Protein AF-A0A1C5M6L3-F1 (afdb_monomer_lite)

Structure (mmCIF, N/CA/C/O backbone):
data_AF-A0A1C5M6L3-F1
#
_entry.id   AF-A0A1C5M6L3-F1
#
loop_
_atom_site.group_PDB
_atom_site.id
_atom_site.type_symbol
_atom_site.label_atom_id
_atom_site.label_alt_id
_atom_site.label_comp_id
_atom_site.label_asym_id
_atom_site.label_entity_id
_atom_site.label_seq_id
_atom_site.pdbx_PDB_ins_code
_atom_site.Cartn_x
_atom_site.Cartn_y
_atom_site.Cartn_z
_atom_site.occupancy
_atom_site.B_iso_or_equiv
_atom_site.auth_seq_id
_atom_site.auth_comp_id
_atom_site.auth_asym_id
_atom_site.auth_atom_id
_atom_site.pdbx_PDB_model_num
ATOM 1 N N . MET A 1 1 ? 2.325 10.323 -54.267 1.00 45.25 1 MET A N 1
ATOM 2 C CA . MET A 1 1 ? 3.411 9.338 -54.081 1.00 45.25 1 MET A CA 1
ATOM 3 C C . MET A 1 1 ? 3.012 8.421 -52.941 1.00 45.25 1 MET A C 1
ATOM 5 O O . MET A 1 1 ? 2.988 8.851 -51.797 1.00 45.25 1 MET A O 1
ATOM 9 N N . SER A 1 2 ? 2.557 7.217 -53.282 1.00 51.09 2 SER A N 1
ATOM 10 C CA . SER A 1 2 ? 2.106 6.191 -52.342 1.00 51.09 2 SER A CA 1
ATOM 11 C C . SER A 1 2 ? 3.274 5.734 -51.471 1.00 51.09 2 SER A C 1
ATOM 13 O O . SER A 1 2 ? 4.296 5.314 -52.014 1.00 51.09 2 SER A O 1
ATOM 15 N N . ALA A 1 3 ? 3.124 5.792 -50.146 1.00 51.56 3 ALA A N 1
ATOM 16 C CA . ALA A 1 3 ? 4.025 5.086 -49.242 1.00 51.56 3 ALA A CA 1
ATOM 17 C C . ALA A 1 3 ? 4.036 3.609 -49.662 1.00 51.56 3 ALA A C 1
ATOM 19 O O . ALA A 1 3 ? 2.982 2.973 -49.728 1.00 51.56 3 ALA A O 1
ATOM 20 N N . SER A 1 4 ? 5.201 3.100 -50.063 1.00 53.34 4 SER A N 1
ATOM 21 C CA . SER A 1 4 ? 5.320 1.735 -50.556 1.00 53.34 4 SER A CA 1
ATOM 22 C C . SER A 1 4 ? 4.973 0.764 -49.424 1.00 53.34 4 SER A C 1
ATOM 24 O O . SER A 1 4 ? 5.328 0.976 -48.262 1.00 53.34 4 SER A O 1
ATOM 26 N N . ALA A 1 5 ? 4.257 -0.310 -49.760 1.00 57.66 5 ALA A N 1
ATOM 27 C CA . ALA A 1 5 ? 3.800 -1.324 -48.807 1.00 57.66 5 ALA A CA 1
ATOM 28 C C . ALA A 1 5 ? 4.939 -1.917 -47.945 1.00 57.66 5 ALA A C 1
ATOM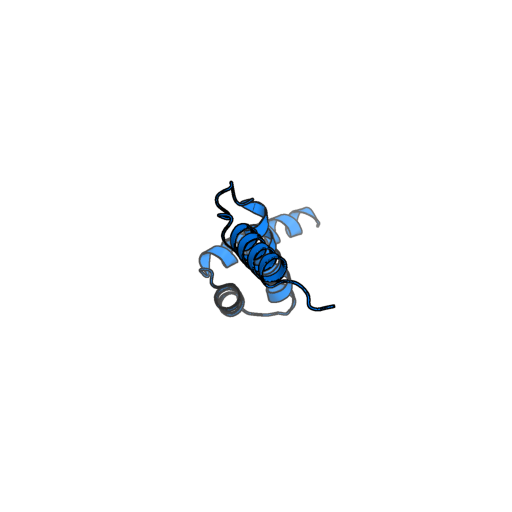 30 O O . ALA A 1 5 ? 4.688 -2.394 -46.840 1.00 57.66 5 ALA A O 1
ATOM 31 N N . GLY A 1 6 ? 6.193 -1.819 -48.408 1.00 55.00 6 GLY A N 1
ATOM 32 C CA . GLY A 1 6 ? 7.382 -2.244 -47.668 1.00 55.00 6 GLY A CA 1
ATOM 33 C C . GLY A 1 6 ? 7.673 -1.420 -46.409 1.00 55.00 6 GLY A C 1
ATOM 34 O O . GLY A 1 6 ? 8.095 -1.985 -45.406 1.00 55.00 6 GLY A O 1
ATOM 35 N N . THR A 1 7 ? 7.400 -0.110 -46.401 1.00 55.09 7 THR A N 1
ATOM 36 C CA . THR A 1 7 ? 7.675 0.738 -45.223 1.00 55.09 7 THR A CA 1
ATOM 37 C C . THR A 1 7 ? 6.652 0.516 -44.108 1.00 55.09 7 THR A C 1
ATOM 39 O O . THR A 1 7 ? 7.004 0.527 -42.933 1.00 55.09 7 THR A O 1
ATOM 42 N N . ILE A 1 8 ? 5.387 0.266 -44.467 1.00 60.16 8 ILE A N 1
ATOM 43 C CA . ILE A 1 8 ? 4.312 0.004 -43.496 1.00 60.16 8 ILE A CA 1
ATOM 44 C C . ILE A 1 8 ? 4.514 -1.353 -42.805 1.00 60.16 8 ILE A C 1
ATOM 46 O O . ILE A 1 8 ? 4.225 -1.477 -41.616 1.00 60.16 8 ILE A O 1
ATOM 50 N N . PHE A 1 9 ? 5.019 -2.359 -43.527 1.00 58.12 9 PHE A N 1
ATOM 51 C CA . PHE A 1 9 ? 5.286 -3.686 -42.970 1.00 58.12 9 PHE A CA 1
ATOM 52 C C . PHE A 1 9 ? 6.451 -3.668 -41.966 1.00 58.12 9 PHE A C 1
ATOM 54 O O . PHE A 1 9 ? 6.272 -4.120 -40.838 1.00 58.12 9 PHE A O 1
ATOM 61 N N . LEU A 1 10 ? 7.577 -3.030 -42.319 1.00 60.75 10 LEU A N 1
ATOM 62 C CA . LEU A 1 10 ? 8.729 -2.843 -41.421 1.00 60.75 10 LEU A CA 1
ATOM 63 C C . LEU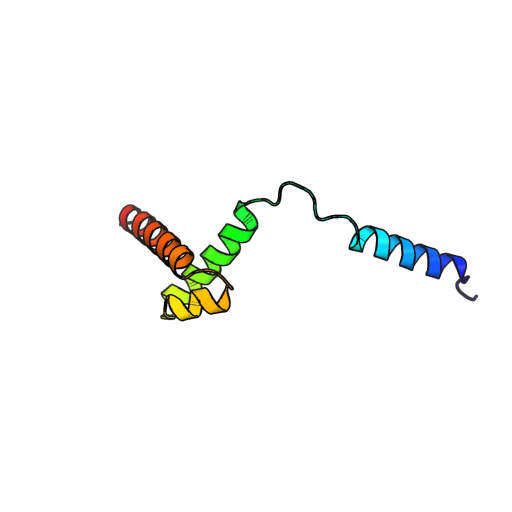 A 1 10 ? 8.346 -2.117 -40.121 1.00 60.75 10 LEU A C 1
ATOM 65 O O . LEU A 1 10 ? 8.759 -2.528 -39.042 1.00 60.75 10 LEU A O 1
ATOM 69 N N . TYR A 1 11 ? 7.492 -1.090 -40.206 1.00 60.66 11 TYR A N 1
ATOM 70 C CA . TYR A 1 11 ? 7.020 -0.353 -39.028 1.00 60.66 11 TYR A CA 1
ATOM 71 C C . TYR A 1 11 ? 6.185 -1.217 -38.077 1.00 60.66 11 TYR A C 1
ATOM 73 O O . TYR A 1 11 ? 6.254 -1.058 -36.860 1.00 60.66 11 TYR A O 1
ATOM 81 N N . ARG A 1 12 ? 5.364 -2.123 -38.619 1.00 70.06 12 ARG A N 1
ATOM 82 C CA . ARG A 1 12 ? 4.528 -3.020 -37.809 1.00 70.06 12 ARG A CA 1
ATOM 83 C C . ARG A 1 12 ? 5.360 -4.102 -37.134 1.00 70.06 12 ARG A C 1
ATOM 85 O O . ARG A 1 12 ? 5.137 -4.367 -35.958 1.00 70.06 12 ARG A O 1
ATOM 92 N N . GLU A 1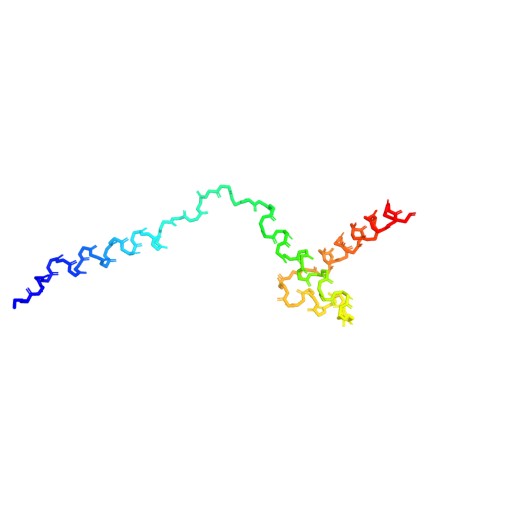 13 ? 6.325 -4.663 -37.851 1.00 66.06 13 GLU A N 1
ATOM 93 C CA . GLU A 1 13 ? 7.227 -5.699 -37.347 1.00 66.06 13 GLU A CA 1
ATOM 94 C C . GLU A 1 13 ? 8.182 -5.141 -36.276 1.00 66.06 13 GLU A C 1
ATOM 96 O O . GLU A 1 13 ? 8.382 -5.758 -35.232 1.00 66.06 13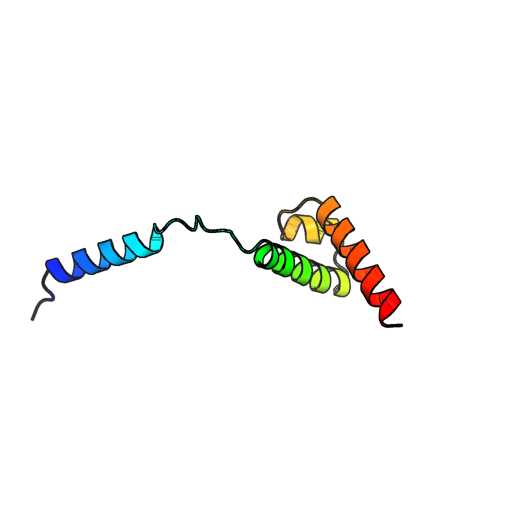 GLU A O 1
ATOM 101 N N . GLU A 1 14 ? 8.683 -3.916 -36.462 1.00 67.94 14 GLU A N 1
ATOM 102 C CA . GLU A 1 14 ? 9.493 -3.207 -35.467 1.00 67.94 14 GLU A CA 1
ATOM 103 C C . GLU A 1 14 ? 8.677 -2.852 -34.208 1.00 67.94 14 GLU A C 1
ATOM 105 O O . GLU A 1 14 ? 9.135 -3.057 -33.080 1.00 67.94 14 GLU A O 1
ATOM 110 N N . LEU A 1 15 ? 7.425 -2.402 -34.366 1.00 69.75 15 LEU A N 1
ATOM 111 C CA . LEU A 1 15 ? 6.516 -2.177 -33.236 1.00 69.75 15 LEU A CA 1
ATOM 112 C C . LEU A 1 15 ? 6.163 -3.480 -32.502 1.00 69.75 15 LEU A C 1
ATOM 114 O O . LEU A 1 15 ? 6.117 -3.486 -31.270 1.00 69.75 15 LEU A O 1
ATOM 118 N N . GLU A 1 16 ? 5.942 -4.585 -33.216 1.00 70.12 16 GLU A N 1
ATOM 119 C CA . GLU A 1 16 ? 5.746 -5.907 -32.611 1.00 70.12 16 GLU A CA 1
ATOM 120 C C . GLU A 1 16 ? 7.005 -6.407 -31.900 1.00 70.12 16 GLU A C 1
ATOM 122 O O . GLU A 1 16 ? 6.894 -6.956 -30.805 1.00 70.12 16 GLU A O 1
ATOM 127 N N . TYR A 1 17 ? 8.197 -6.154 -32.440 1.00 68.31 17 TYR A N 1
ATOM 128 C CA . TYR A 1 17 ? 9.474 -6.469 -31.800 1.00 68.31 17 TYR A CA 1
ATOM 129 C C . TYR A 1 17 ? 9.655 -5.716 -30.472 1.00 68.31 17 TYR A C 1
ATOM 131 O O . TYR A 1 17 ? 10.012 -6.324 -29.459 1.00 68.31 17 TYR A O 1
ATOM 1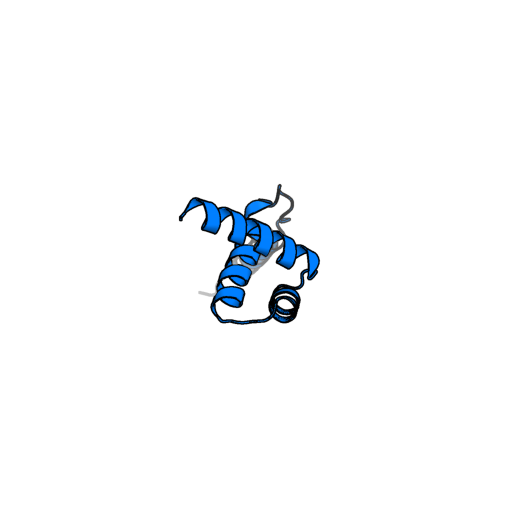39 N N . TYR A 1 18 ? 9.335 -4.417 -30.420 1.00 61.22 18 TYR A N 1
ATOM 140 C CA . TYR A 1 18 ? 9.389 -3.647 -29.170 1.00 61.22 18 TYR A CA 1
ATOM 141 C C . TYR A 1 18 ? 8.281 -4.027 -28.179 1.00 61.22 18 TYR A C 1
ATOM 143 O O . TYR A 1 18 ? 8.521 -4.027 -26.971 1.00 61.22 18 TYR A O 1
ATOM 151 N N . ARG A 1 19 ? 7.092 -4.403 -28.665 1.00 65.38 19 ARG A N 1
ATOM 152 C CA . ARG A 1 19 ? 5.957 -4.837 -27.834 1.00 65.38 19 ARG A CA 1
ATOM 153 C C . ARG A 1 19 ? 6.147 -6.246 -27.259 1.00 65.38 19 ARG A C 1
ATOM 155 O O . ARG A 1 19 ? 5.717 -6.503 -26.137 1.00 65.38 19 ARG A O 1
ATOM 162 N N . ASN A 1 20 ? 6.827 -7.125 -27.997 1.00 63.72 20 ASN A N 1
ATOM 163 C CA . ASN A 1 20 ? 7.130 -8.508 -27.613 1.00 63.72 20 ASN A CA 1
ATOM 164 C C . ASN A 1 20 ? 8.521 -8.680 -26.989 1.00 63.72 20 ASN A C 1
ATOM 166 O O . ASN A 1 20 ? 8.904 -9.797 -26.624 1.00 63.72 20 ASN A O 1
ATOM 170 N N . ARG A 1 21 ? 9.284 -7.593 -26.812 1.00 61.00 21 ARG A N 1
ATOM 171 C CA . ARG A 1 21 ? 10.518 -7.621 -26.030 1.00 61.00 21 ARG A CA 1
ATOM 172 C C . ARG A 1 21 ? 10.152 -8.071 -24.620 1.00 61.00 21 ARG A C 1
ATOM 174 O O . ARG A 1 21 ? 9.501 -7.340 -23.875 1.00 61.00 21 ARG A O 1
ATOM 181 N N . LYS A 1 22 ? 10.550 -9.293 -24.251 1.00 54.06 22 LYS A N 1
ATOM 182 C CA . LYS A 1 22 ? 10.323 -9.820 -22.905 1.00 54.06 22 LYS A CA 1
ATOM 183 C C . LYS A 1 22 ? 10.721 -8.750 -21.881 1.00 54.06 22 LYS A C 1
ATOM 185 O O . LYS A 1 22 ? 11.883 -8.353 -21.817 1.00 54.06 22 LYS A O 1
ATOM 190 N N . LEU A 1 23 ? 9.801 -8.393 -20.985 1.00 60.22 23 LEU A N 1
ATOM 191 C CA . LEU A 1 23 ? 10.087 -7.730 -19.703 1.00 60.22 23 LEU A CA 1
ATOM 192 C C . LEU A 1 23 ? 10.908 -8.643 -18.756 1.00 60.22 23 LEU A C 1
ATOM 194 O O . LEU A 1 23 ? 10.871 -8.486 -17.535 1.00 60.22 23 LEU A O 1
ATOM 198 N N . SER A 1 24 ? 11.635 -9.630 -19.294 1.00 54.59 24 SER A N 1
ATOM 199 C CA . SER A 1 24 ? 12.484 -10.565 -18.562 1.00 54.59 24 SER A CA 1
ATOM 200 C C . SER A 1 24 ? 13.835 -9.913 -18.273 1.00 54.59 24 SER A C 1
ATOM 202 O O . SER A 1 24 ? 14.870 -10.289 -18.816 1.00 54.59 24 SER A O 1
ATOM 204 N N . GLY A 1 25 ? 13.797 -8.894 -17.424 1.00 65.81 25 GLY A N 1
ATOM 205 C CA . GLY A 1 25 ? 14.928 -8.450 -16.621 1.00 65.81 25 GLY A CA 1
ATOM 206 C C . GLY A 1 25 ? 14.565 -8.584 -15.143 1.00 65.81 25 GLY A C 1
ATOM 207 O O . GLY A 1 25 ? 13.418 -8.887 -14.806 1.00 65.81 25 GLY A O 1
ATOM 208 N N . ARG A 1 26 ? 15.517 -8.329 -14.238 1.00 61.12 26 ARG A N 1
ATOM 209 C CA . ARG A 1 26 ? 15.215 -8.157 -12.810 1.00 61.12 26 ARG A CA 1
ATOM 210 C C . ARG A 1 26 ? 14.237 -6.991 -12.675 1.00 61.12 26 ARG A C 1
ATOM 212 O O . ARG A 1 26 ? 14.646 -5.833 -12.694 1.00 61.12 26 ARG A O 1
ATOM 219 N N . GLN A 1 27 ? 12.948 -7.296 -12.561 1.00 61.66 27 GLN A N 1
ATOM 220 C CA . GLN A 1 27 ? 11.942 -6.310 -12.199 1.00 61.66 27 GLN A CA 1
ATOM 221 C C . GLN A 1 27 ? 12.420 -5.682 -10.893 1.00 61.66 27 GLN A C 1
ATOM 223 O O . GLN A 1 27 ? 12.720 -6.407 -9.938 1.00 61.66 27 GLN A O 1
ATOM 228 N N . LYS A 1 28 ? 12.586 -4.353 -10.858 1.00 61.03 28 LYS A N 1
ATOM 229 C CA . LYS A 1 28 ? 12.925 -3.662 -9.612 1.00 61.03 28 LYS A CA 1
ATOM 230 C C . LYS A 1 28 ? 11.819 -4.021 -8.629 1.00 61.03 28 LYS A C 1
ATOM 232 O O . LYS A 1 28 ? 10.714 -3.499 -8.733 1.00 61.03 28 LYS A O 1
ATOM 237 N N . HIS A 1 29 ? 12.128 -4.906 -7.686 1.00 64.12 29 HIS A N 1
ATOM 238 C CA . HIS A 1 29 ? 11.225 -5.304 -6.610 1.00 64.12 29 HIS A CA 1
ATOM 239 C C . HIS A 1 29 ? 10.626 -4.062 -5.919 1.00 64.12 29 HIS A C 1
ATOM 241 O O . HIS A 1 29 ? 9.456 -4.052 -5.551 1.00 64.12 29 HIS A O 1
ATOM 247 N N . ASN A 1 30 ? 11.395 -2.966 -5.880 1.00 66.44 30 ASN A N 1
ATOM 248 C CA . ASN A 1 30 ? 10.961 -1.662 -5.388 1.00 66.44 30 ASN A CA 1
ATOM 249 C C . ASN A 1 30 ? 9.834 -0.998 -6.180 1.00 66.44 30 ASN A C 1
ATOM 251 O O . ASN A 1 30 ? 9.020 -0.339 -5.559 1.00 66.44 30 ASN A O 1
ATOM 255 N N . ALA A 1 31 ? 9.752 -1.119 -7.507 1.00 80.25 31 ALA A N 1
ATOM 256 C CA . ALA A 1 31 ? 8.777 -0.332 -8.270 1.00 80.25 31 ALA A CA 1
ATOM 257 C C . ALA A 1 31 ? 7.337 -0.769 -7.962 1.00 80.25 31 ALA A C 1
ATOM 259 O O . ALA A 1 31 ? 6.487 0.055 -7.635 1.00 80.25 31 ALA A O 1
ATOM 260 N N . LYS A 1 32 ? 7.088 -2.084 -7.981 1.00 83.75 32 LYS A N 1
ATOM 261 C CA . LYS A 1 32 ? 5.782 -2.651 -7.626 1.00 83.75 32 LYS A CA 1
ATOM 262 C C . LYS A 1 32 ? 5.460 -2.435 -6.147 1.00 83.75 32 LYS A C 1
ATOM 264 O O . LYS A 1 32 ? 4.330 -2.103 -5.818 1.00 83.75 32 LYS A O 1
ATOM 269 N N . TRP A 1 33 ? 6.449 -2.606 -5.269 1.00 85.88 33 TRP A N 1
ATOM 270 C CA . TRP A 1 33 ? 6.269 -2.399 -3.833 1.00 85.88 33 TRP A CA 1
ATOM 271 C C . TRP A 1 33 ? 5.917 -0.943 -3.506 1.00 85.88 33 TRP A C 1
ATOM 273 O O . TRP A 1 33 ? 4.945 -0.713 -2.798 1.00 85.88 33 TRP A O 1
ATOM 283 N N . MET A 1 34 ? 6.641 0.027 -4.078 1.00 87.69 34 MET A N 1
ATOM 284 C CA . MET A 1 34 ? 6.385 1.457 -3.865 1.00 87.69 34 MET A CA 1
ATOM 285 C C . MET A 1 34 ? 5.016 1.878 -4.388 1.00 87.69 34 MET A C 1
ATOM 287 O O . MET A 1 34 ? 4.341 2.651 -3.725 1.00 87.69 34 MET A O 1
ATOM 291 N N . ALA A 1 35 ? 4.586 1.357 -5.541 1.00 89.62 35 ALA A N 1
ATOM 292 C CA . ALA A 1 35 ? 3.261 1.663 -6.074 1.00 89.62 35 ALA A CA 1
ATOM 293 C C . ALA A 1 35 ? 2.147 1.228 -5.105 1.00 89.62 35 ALA A C 1
ATOM 295 O O . ALA A 1 35 ? 1.300 2.036 -4.743 1.00 89.62 35 ALA A O 1
ATOM 296 N N . ILE A 1 36 ? 2.201 -0.017 -4.618 1.00 90.88 36 ILE A N 1
ATOM 297 C CA . ILE A 1 36 ? 1.193 -0.548 -3.686 1.00 90.88 36 ILE A CA 1
ATOM 298 C C . ILE A 1 36 ? 1.292 0.156 -2.325 1.00 90.88 36 ILE A C 1
ATOM 300 O O . ILE A 1 36 ? 0.274 0.408 -1.687 1.00 90.88 36 ILE A O 1
ATOM 304 N N . TYR A 1 37 ? 2.504 0.480 -1.865 1.00 92.62 37 TYR A N 1
ATOM 305 C CA . TYR A 1 37 ? 2.701 1.216 -0.617 1.00 92.62 37 TYR A CA 1
ATOM 306 C C . TYR A 1 37 ? 2.116 2.632 -0.690 1.00 92.62 37 TYR A C 1
ATOM 308 O O . TYR A 1 37 ? 1.421 3.045 0.230 1.00 92.62 37 TYR A O 1
ATOM 316 N N . ASN A 1 38 ? 2.324 3.352 -1.793 1.00 91.88 38 ASN A N 1
ATOM 317 C CA . ASN A 1 38 ? 1.751 4.685 -1.984 1.00 91.88 38 ASN A CA 1
ATOM 318 C C . ASN A 1 38 ? 0.217 4.639 -2.030 1.00 91.88 38 ASN A C 1
ATOM 320 O O . ASN A 1 38 ? -0.437 5.438 -1.364 1.00 91.88 38 ASN A O 1
ATOM 324 N N . ASP A 1 39 ? -0.359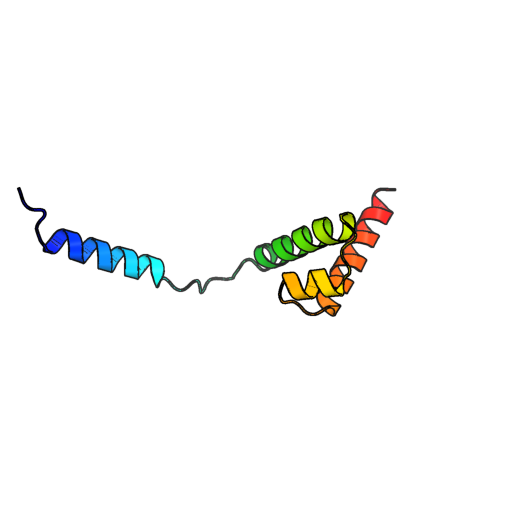 3.669 -2.745 1.00 92.00 39 ASP A N 1
ATOM 325 C CA . ASP A 1 39 ? -1.810 3.451 -2.761 1.00 92.00 39 ASP A CA 1
ATOM 326 C C . ASP A 1 39 ? -2.349 3.080 -1.373 1.00 92.00 39 ASP A C 1
ATOM 328 O O . ASP A 1 39 ? -3.457 3.481 -1.010 1.00 92.00 39 ASP A O 1
ATOM 332 N N . PHE A 1 40 ? -1.565 2.344 -0.579 1.00 95.31 40 PHE A N 1
ATOM 333 C CA . PHE A 1 40 ? -1.876 2.084 0.821 1.00 95.31 40 PHE A CA 1
ATOM 334 C C . PHE A 1 40 ? -1.893 3.370 1.649 1.00 95.31 40 PHE A C 1
ATOM 336 O O . PHE A 1 40 ? -2.878 3.588 2.342 1.00 95.31 40 PHE A O 1
ATOM 343 N N . VAL A 1 41 ? -0.865 4.222 1.567 1.00 94.88 41 VAL A N 1
ATOM 344 C CA . VAL A 1 41 ? -0.802 5.479 2.337 1.00 94.88 41 VAL A CA 1
ATOM 345 C C . VAL A 1 41 ? -1.988 6.380 1.990 1.00 94.88 41 VAL A C 1
ATOM 347 O O . VAL A 1 41 ? -2.722 6.790 2.884 1.00 94.88 41 VAL A O 1
ATOM 350 N N . ILE A 1 42 ? -2.253 6.595 0.697 1.00 94.88 42 ILE A N 1
ATOM 351 C CA . ILE A 1 42 ? -3.381 7.417 0.229 1.00 94.88 42 ILE A CA 1
ATOM 352 C C . ILE A 1 42 ? -4.720 6.825 0.692 1.00 94.88 42 ILE A C 1
ATOM 354 O O . ILE A 1 42 ? -5.601 7.547 1.162 1.00 94.88 42 ILE A O 1
ATOM 358 N N . GLY A 1 43 ? -4.898 5.507 0.563 1.00 93.88 43 GLY A N 1
ATOM 359 C CA . GLY A 1 43 ? -6.113 4.821 1.004 1.00 93.88 43 GLY A CA 1
ATOM 360 C C . GLY A 1 43 ? -6.313 4.899 2.517 1.00 93.88 43 GLY A C 1
ATOM 361 O O . GLY A 1 43 ? -7.412 5.175 2.982 1.00 93.88 43 GLY A O 1
ATOM 362 N N . TYR A 1 44 ? -5.248 4.697 3.286 1.00 94.38 44 TYR A N 1
ATOM 363 C CA . TYR A 1 44 ? -5.295 4.693 4.743 1.00 94.38 44 TYR A CA 1
ATOM 364 C C . TYR A 1 44 ? -5.585 6.090 5.304 1.00 94.38 44 TYR A C 1
ATOM 366 O O . TYR A 1 44 ? -6.455 6.237 6.158 1.00 94.38 44 TYR A O 1
ATOM 374 N N . GLU A 1 45 ? -4.936 7.128 4.774 1.00 92.25 45 GLU A N 1
ATOM 375 C CA . GLU A 1 45 ? -5.156 8.519 5.196 1.00 92.25 45 GLU A CA 1
ATOM 376 C C . GLU A 1 45 ? -6.517 9.071 4.754 1.00 92.25 45 GLU A C 1
ATOM 378 O O . GLU A 1 45 ? -7.087 9.923 5.431 1.00 92.25 45 GLU A O 1
ATOM 383 N N . SER A 1 46 ? -7.085 8.547 3.664 1.00 92.75 46 SER A N 1
ATOM 384 C CA . SER A 1 46 ? -8.463 8.858 3.251 1.00 92.75 46 SER A CA 1
ATOM 385 C C . SER A 1 46 ? -9.534 8.070 4.016 1.00 92.75 46 SER A C 1
ATOM 387 O O . SER A 1 46 ? -10.724 8.279 3.781 1.00 92.75 46 SER A O 1
ATOM 389 N N . GLY A 1 47 ? -9.139 7.188 4.941 1.00 93.75 47 GLY A N 1
ATOM 390 C CA . GLY A 1 47 ? -10.055 6.418 5.782 1.00 93.75 47 GLY A CA 1
ATOM 391 C C . GLY A 1 47 ? -10.619 5.148 5.136 1.00 93.75 47 GLY A C 1
ATOM 392 O O . GLY A 1 47 ? -11.582 4.590 5.662 1.00 93.75 47 GLY A O 1
ATOM 393 N N . MET A 1 48 ? -10.045 4.663 4.027 1.00 94.38 48 MET A N 1
ATOM 394 C CA . MET A 1 48 ? -10.407 3.349 3.480 1.00 94.38 48 MET A CA 1
ATOM 395 C C . MET A 1 48 ? -9.991 2.230 4.430 1.00 94.38 48 MET A C 1
ATOM 397 O O . MET A 1 48 ? -8.947 2.274 5.087 1.00 94.38 48 MET A O 1
ATOM 401 N N . THR A 1 49 ? -10.779 1.161 4.444 1.00 95.25 49 THR A N 1
ATOM 402 C CA . THR A 1 49 ? -10.445 -0.025 5.224 1.00 95.25 49 THR A CA 1
ATOM 403 C C . THR A 1 49 ? -9.298 -0.807 4.582 1.00 95.25 49 THR A C 1
ATOM 405 O O . THR A 1 49 ? -9.109 -0.830 3.363 1.00 95.25 49 THR A O 1
ATOM 408 N N . MET A 1 50 ? -8.552 -1.543 5.408 1.00 93.25 50 MET A N 1
ATOM 409 C CA . MET A 1 50 ? -7.451 -2.407 4.957 1.00 93.25 50 MET A CA 1
ATOM 410 C C . MET A 1 50 ? -7.894 -3.413 3.881 1.00 93.25 50 MET A C 1
ATOM 412 O O . MET A 1 50 ? -7.141 -3.711 2.953 1.00 93.25 50 MET A O 1
ATOM 416 N N . VAL A 1 51 ? -9.130 -3.909 3.997 1.00 95.06 51 VAL A N 1
ATOM 417 C CA . VAL A 1 51 ? -9.739 -4.874 3.073 1.00 95.06 51 VAL A CA 1
ATOM 418 C C . VAL A 1 51 ? -10.014 -4.234 1.710 1.00 95.06 51 VAL A C 1
ATOM 420 O O . VAL A 1 51 ? -9.763 -4.849 0.675 1.00 95.06 51 VAL A O 1
ATOM 423 N N . GLU A 1 52 ? -10.496 -2.992 1.683 1.00 95.00 52 GLU A N 1
ATOM 424 C CA . GLU A 1 52 ? -10.751 -2.255 0.439 1.00 95.00 52 GLU A CA 1
ATOM 425 C C . GLU A 1 52 ? -9.450 -1.932 -0.297 1.00 95.00 52 GLU A C 1
ATOM 427 O O . GLU A 1 52 ? -9.349 -2.161 -1.504 1.00 95.00 52 GLU A O 1
ATOM 432 N N . ILE A 1 53 ? -8.421 -1.494 0.434 1.00 94.94 53 ILE A N 1
ATOM 433 C CA . ILE A 1 53 ? -7.091 -1.220 -0.123 1.00 94.94 53 ILE A CA 1
ATOM 434 C C . ILE A 1 53 ? -6.475 -2.502 -0.703 1.00 94.94 53 ILE A C 1
ATOM 436 O O . ILE A 1 53 ? -5.914 -2.478 -1.803 1.00 94.94 53 ILE A O 1
ATOM 440 N N . ALA A 1 54 ? -6.615 -3.633 -0.002 1.00 95.31 54 ALA A N 1
ATOM 441 C CA . ALA A 1 54 ? -6.141 -4.939 -0.459 1.00 95.31 54 ALA A CA 1
ATOM 442 C C . ALA A 1 54 ? -6.824 -5.371 -1.767 1.00 95.31 54 ALA A C 1
ATOM 444 O O . ALA A 1 54 ? -6.146 -5.745 -2.728 1.00 95.31 54 ALA A O 1
ATOM 445 N N . LYS A 1 55 ? -8.158 -5.248 -1.830 1.00 95.56 55 LYS A N 1
ATOM 446 C CA . LYS A 1 55 ? -8.958 -5.556 -3.026 1.00 95.56 55 LYS A CA 1
ATOM 447 C C . LYS A 1 55 ? -8.590 -4.657 -4.206 1.00 95.56 55 LYS A C 1
ATOM 449 O O . LYS A 1 55 ? -8.384 -5.166 -5.304 1.00 95.56 55 LYS A O 1
ATOM 454 N N . ARG A 1 56 ? -8.439 -3.346 -3.983 1.00 91.88 56 ARG A N 1
ATOM 455 C CA . ARG A 1 56 ? -8.063 -2.366 -5.018 1.00 91.88 56 ARG A CA 1
ATOM 456 C C . ARG A 1 56 ? -6.699 -2.666 -5.642 1.00 91.88 56 ARG A C 1
ATOM 458 O O . ARG A 1 56 ? -6.538 -2.541 -6.850 1.00 91.88 56 ARG A O 1
ATOM 465 N N . ASN A 1 57 ? -5.738 -3.087 -4.824 1.00 91.25 57 ASN A N 1
ATOM 466 C CA . ASN A 1 57 ? -4.372 -3.379 -5.262 1.00 91.25 57 ASN A CA 1
ATOM 467 C C . ASN A 1 57 ? -4.159 -4.834 -5.711 1.00 91.25 57 ASN A C 1
ATOM 469 O O . ASN A 1 57 ? -3.053 -5.197 -6.114 1.00 91.25 57 ASN A O 1
ATOM 473 N N . ASN A 1 58 ? -5.194 -5.676 -5.626 1.00 93.94 58 ASN A N 1
ATOM 474 C CA . ASN A 1 58 ? -5.121 -7.113 -5.882 1.00 93.94 58 ASN A CA 1
ATOM 475 C C . ASN A 1 58 ? -3.992 -7.804 -5.084 1.00 93.94 58 ASN A C 1
ATOM 477 O O . ASN A 1 58 ? -3.195 -8.583 -5.617 1.00 93.94 58 ASN A O 1
ATOM 481 N N . VAL A 1 59 ? -3.897 -7.478 -3.792 1.00 92.94 59 VAL A N 1
ATOM 482 C CA . VAL A 1 59 ? -2.939 -8.068 -2.847 1.00 92.94 59 VAL A CA 1
ATOM 483 C C . VAL A 1 59 ? -3.657 -8.671 -1.649 1.00 92.94 59 VAL A C 1
ATOM 485 O O . VAL A 1 59 ? -4.791 -8.326 -1.341 1.00 92.94 59 VAL A O 1
ATOM 488 N N . SER A 1 60 ? -2.977 -9.568 -0.935 1.00 95.44 60 SER A N 1
ATOM 489 C CA . SER A 1 60 ? -3.510 -10.096 0.322 1.00 95.44 60 SER A CA 1
ATOM 490 C C . SER A 1 60 ? -3.610 -9.005 1.389 1.00 95.44 60 SER A C 1
ATOM 492 O O . SER A 1 60 ? -2.724 -8.152 1.484 1.00 95.44 60 SER A O 1
ATOM 494 N N . GLU A 1 61 ? -4.607 -9.100 2.267 1.00 94.75 61 GLU A N 1
ATOM 495 C CA . GLU A 1 61 ? -4.729 -8.227 3.443 1.00 94.75 61 GLU A CA 1
ATOM 496 C C . GLU A 1 61 ? -3.454 -8.238 4.292 1.00 94.75 61 GLU A C 1
ATOM 498 O O . GLU A 1 61 ? -2.987 -7.197 4.746 1.00 94.75 61 GLU A O 1
ATOM 503 N N . ARG A 1 62 ? -2.806 -9.404 4.421 1.00 95.88 62 ARG A N 1
ATOM 504 C CA . ARG A 1 62 ? -1.523 -9.549 5.123 1.00 95.88 62 ARG A CA 1
ATOM 505 C C . ARG A 1 62 ? -0.437 -8.613 4.578 1.00 95.88 62 ARG A C 1
ATOM 507 O O . ARG A 1 62 ? 0.400 -8.151 5.351 1.00 95.88 62 ARG A O 1
ATOM 514 N N . THR A 1 63 ? -0.427 -8.335 3.273 1.00 94.00 63 THR A N 1
ATOM 515 C CA . THR A 1 63 ? 0.508 -7.377 2.660 1.00 94.00 63 THR A CA 1
ATOM 516 C C . THR A 1 63 ? 0.234 -5.964 3.163 1.00 94.00 63 THR A C 1
ATOM 518 O O . THR A 1 63 ? 1.165 -5.281 3.580 1.00 94.00 63 THR A O 1
ATOM 521 N N . ILE A 1 64 ? -1.038 -5.564 3.202 1.00 95.75 64 ILE A N 1
ATOM 522 C CA . ILE A 1 64 ? -1.467 -4.248 3.689 1.00 95.75 64 ILE A CA 1
ATOM 523 C C . ILE A 1 64 ? -1.158 -4.104 5.188 1.00 95.75 64 ILE A C 1
ATOM 525 O O . ILE A 1 64 ? -0.610 -3.088 5.604 1.00 95.75 64 ILE A O 1
ATOM 529 N N . TYR A 1 65 ? -1.363 -5.147 6.000 1.00 95.50 65 TYR A N 1
ATOM 530 C CA . TYR A 1 65 ? -0.969 -5.130 7.417 1.00 95.50 65 TYR A CA 1
ATOM 531 C C . TYR A 1 65 ? 0.540 -4.948 7.634 1.00 95.50 65 TYR A C 1
ATOM 533 O O . TYR A 1 65 ? 0.945 -4.259 8.570 1.00 95.50 65 TYR A O 1
ATOM 541 N N . ARG A 1 66 ? 1.393 -5.514 6.769 1.00 94.50 66 ARG A N 1
ATOM 542 C CA . ARG A 1 66 ? 2.844 -5.251 6.822 1.00 94.50 66 ARG A CA 1
ATOM 543 C C . ARG A 1 66 ? 3.168 -3.794 6.503 1.00 94.50 66 ARG A C 1
ATOM 545 O O . ARG A 1 66 ? 4.078 -3.239 7.111 1.00 94.50 66 ARG A O 1
ATOM 552 N N . TYR A 1 67 ? 2.440 -3.186 5.570 1.00 94.44 67 TYR A N 1
ATOM 553 C CA . TYR A 1 67 ? 2.614 -1.774 5.224 1.00 94.44 67 TYR A CA 1
ATOM 554 C C . TYR A 1 67 ? 2.173 -0.857 6.350 1.00 94.44 67 TYR A C 1
ATOM 556 O O . TYR A 1 67 ? 2.911 0.064 6.675 1.00 94.44 67 TYR A O 1
ATOM 564 N N . LYS A 1 68 ? 1.068 -1.181 7.027 1.00 94.25 68 LYS A N 1
ATOM 565 C CA . LYS A 1 68 ? 0.657 -0.476 8.241 1.00 94.25 68 LYS A CA 1
ATOM 566 C C . LYS A 1 68 ? 1.733 -0.519 9.324 1.00 94.25 68 LYS A C 1
ATOM 568 O O . LYS A 1 68 ? 2.112 0.525 9.830 1.00 94.25 68 LYS A O 1
ATOM 573 N N . ALA A 1 69 ? 2.287 -1.694 9.625 1.00 95.06 69 ALA A N 1
ATOM 574 C CA . ALA A 1 69 ? 3.347 -1.806 10.630 1.00 95.06 69 ALA A CA 1
ATOM 575 C C . ALA A 1 69 ? 4.602 -0.986 10.271 1.00 95.06 69 ALA A C 1
ATOM 577 O O . ALA A 1 69 ? 5.264 -0.436 11.147 1.00 95.06 69 ALA A O 1
ATOM 578 N N . TYR A 1 70 ? 4.941 -0.906 8.982 1.00 93.19 70 TYR A N 1
ATOM 579 C CA . TYR A 1 70 ? 6.045 -0.073 8.507 1.00 93.19 70 TYR A CA 1
ATOM 580 C C . TYR A 1 70 ? 5.731 1.426 8.605 1.00 93.19 70 TYR A C 1
ATOM 582 O O . TYR A 1 70 ? 6.579 2.184 9.065 1.00 93.19 70 TYR A O 1
ATOM 590 N N . TYR A 1 71 ? 4.520 1.831 8.221 1.00 93.38 71 TYR A N 1
ATOM 591 C CA . TYR A 1 71 ? 4.034 3.206 8.318 1.00 93.38 71 TYR A CA 1
ATOM 592 C C . TYR A 1 71 ? 4.015 3.698 9.771 1.00 93.38 71 TYR A C 1
ATOM 594 O O . TYR A 1 71 ? 4.594 4.739 10.066 1.00 93.38 71 TYR A O 1
ATOM 602 N N . ASP A 1 72 ? 3.453 2.905 10.690 1.00 92.56 72 ASP A N 1
ATOM 603 C CA . ASP A 1 72 ? 3.409 3.220 12.123 1.00 92.56 72 ASP A CA 1
ATOM 604 C C . ASP A 1 72 ? 4.832 3.406 12.688 1.00 92.56 72 ASP A C 1
ATOM 606 O O . ASP A 1 72 ? 5.103 4.378 13.386 1.00 92.56 72 ASP A O 1
ATOM 610 N N . LYS A 1 73 ? 5.775 2.531 12.306 1.00 92.31 73 LYS A N 1
ATOM 611 C CA . LYS A 1 73 ? 7.186 2.614 12.723 1.00 92.31 73 LYS A CA 1
ATOM 612 C C . LYS A 1 73 ? 7.911 3.860 12.200 1.00 92.31 73 LYS A C 1
ATOM 614 O O . LYS A 1 73 ? 8.861 4.316 12.834 1.00 92.31 73 LYS A O 1
ATOM 619 N N . ILE A 1 74 ? 7.558 4.349 11.010 1.00 90.06 74 ILE A N 1
ATOM 620 C CA . ILE A 1 74 ? 8.126 5.598 10.485 1.00 90.06 74 ILE A CA 1
ATOM 621 C C . ILE A 1 74 ? 7.565 6.773 11.273 1.00 90.06 74 ILE A C 1
ATOM 623 O O . ILE A 1 74 ? 8.343 7.589 11.750 1.00 90.06 74 ILE A O 1
ATOM 627 N N . ARG A 1 75 ? 6.245 6.810 11.466 1.00 86.62 75 ARG A N 1
ATOM 628 C CA . ARG A 1 75 ? 5.585 7.883 12.210 1.00 86.62 75 ARG A CA 1
ATOM 629 C C . ARG A 1 75 ? 6.084 8.011 13.646 1.00 86.62 75 ARG A C 1
ATOM 631 O O . ARG A 1 75 ? 6.350 9.117 14.084 1.00 86.62 75 ARG A O 1
ATOM 638 N N . GLU A 1 76 ? 6.293 6.893 14.335 1.00 84.75 76 GLU A N 1
ATOM 639 C CA . GLU A 1 76 ? 6.851 6.868 15.697 1.00 84.75 76 GLU A CA 1
ATOM 640 C C . GLU A 1 76 ? 8.276 7.448 15.778 1.00 84.75 76 GLU A C 1
ATOM 642 O O . GLU A 1 76 ? 8.717 7.860 16.842 1.00 84.75 76 GLU A O 1
ATOM 647 N N . LYS A 1 77 ? 9.023 7.468 14.668 1.00 76.88 77 LYS A N 1
ATOM 648 C CA . LYS A 1 77 ? 10.366 8.066 14.607 1.00 76.88 77 LYS A CA 1
ATOM 649 C C . LYS A 1 77 ? 10.374 9.539 14.207 1.00 76.88 77 LYS A C 1
ATOM 651 O O . LYS A 1 77 ? 11.427 10.166 14.304 1.00 76.88 77 LYS A O 1
ATOM 656 N N . GLU A 1 78 ? 9.276 10.028 13.645 1.00 68.19 78 GLU A N 1
ATOM 657 C CA . GLU A 1 78 ? 9.129 11.419 13.211 1.00 68.19 78 GLU A CA 1
ATOM 658 C C . GLU A 1 78 ? 8.559 12.314 14.327 1.00 68.19 78 GLU A C 1
ATOM 660 O O . GLU A 1 78 ? 8.711 13.533 14.248 1.00 68.19 78 GLU A O 1
ATOM 665 N N . GLU A 1 79 ? 7.961 11.711 15.361 1.00 52.59 79 GLU A N 1
ATOM 666 C CA . GLU A 1 79 ? 7.593 12.329 16.648 1.00 52.59 79 GLU A CA 1
ATOM 667 C C . GLU A 1 79 ? 8.765 12.322 17.647 1.00 52.59 79 GLU A C 1
ATOM 669 O O . GLU A 1 79 ? 8.908 13.335 18.373 1.00 52.59 79 GLU A O 1
#

pLDDT: mean 79.45, std 16.3, range [45.25, 95.88]

Secondary structure (DSSP, 8-state):
-PPPHHHHHHHHHHHHHHHSS---S---HHHHHHHHHHHHHHHHHTT--HHHHHHHHT--HHHHHHHHHHHHHHHHHH-

Sequence (79 aa):
MSASAGTIFLYREELEYYRNRKLSGRQKHNAKWMAIYNDFVIGYESGMTMVEIAKRNNVSERTIYRYKAYYDKIREKEE

Foldseek 3Di:
DDPDPVVVVVVVVVVVCVVPPPPPDPDPPVVLLVVLLVLLVVCVVVPHDLVVSCVVSVHDSVSSVVSVVVVVVVVVVVD

Radius of gyration: 21.66 Å; chains: 1; bounding box: 26×23×71 Å